Protein AF-A0A7C0YVA9-F1 (afdb_monomer)

Mean predicted aligned error: 12.24 Å

Radius of gyration: 20.13 Å; Cα contacts (8 Å, |Δi|>4): 98; chains: 1; bounding box: 46×31×61 Å

Solvent-accessible surface area (backbone atoms only — 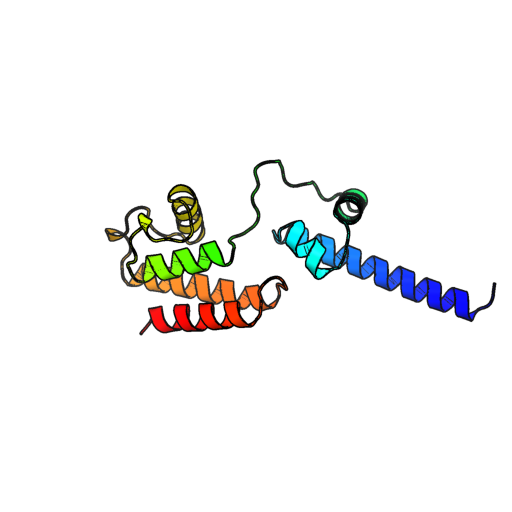not comparable to full-atom values): 9103 Å² total; per-residue (Å²): 133,64,72,66,60,55,51,53,50,51,53,50,52,52,53,55,50,53,54,50,52,52,52,45,52,43,49,73,72,34,53,44,70,72,52,54,25,65,72,70,74,45,54,72,68,56,50,52,50,48,33,52,78,67,72,51,80,77,78,56,95,84,67,73,51,62,88,47,70,59,54,51,51,34,49,52,42,47,76,73,64,52,59,70,86,77,37,87,50,55,69,72,54,49,52,54,54,29,58,73,60,71,46,57,94,50,72,89,71,55,46,78,65,58,50,49,55,41,49,50,50,48,50,54,49,59,58,67,42,74,84,50,89,80,62,62,66,69,64,54,52,51,49,49,55,54,54,65,56,71,78,111

Sequence (152 aa):
MPKEAKRCFAELTVRVRIVADCVVADYVRGMRIKDIQRKYGISEETMYKILSRRGVKLRGKGCRAYITTADLMALVDYLKGAKIEDLPVSKWRLIKIKQFFGIPRRRKDLDDKRRREVIETLENFLRSYNDMPHLPTETAEELRRKVKNLLK

Foldseek 3Di:
DDPVVVVVVVVVVVVVVVLLVVLVVCVVVFHDLVQNCVVSVDDSVVSVVSCVVVVHDDDDDPSHTDQDLLNLVQVLCVLVPDDQVPRPDHPVSVCVSCVVLVHDPDPVVCDPVSSVSSLVVVVVVLVVCVVPDRDPPVSSVVSVVSSVVSVD

Nearest PDB structures (foldseek):
  2m8g-assembly1_X  TM=5.480E-01  e=6.735E+00  Aquifex aeolicus VF5
  4ld5-assembly1_B  TM=2.939E-01  e=1.221E+00  Staphylococcus aureus
  3pdy-assembly2_B  TM=2.990E-01  e=3.291E+00  Homo sapiens
  4tql-assembly2_B  TM=2.614E-01  e=3.674E+00  synthetic construct

Secondary structure (DSSP, 8-state):
--HHHHHHHHHHHHHHHHHHHHHHHHHHTT--HHHHHHHHT--HHHHHHHHHHTTPPPPPTT---S--HHHHHHHHHHHHT--STTSSS-HHHHHHHHHHTT--SSGGG--HHHHHHHHHHHHHHHHHGGG-TTS-HHHHHHHHHHHHTT--

pLDDT: mean 76.22, std 11.69, range [45.81, 90.25]

Structure (mmCIF, N/CA/C/O backbone):
data_AF-A0A7C0YVA9-F1
#
_entry.id   AF-A0A7C0YVA9-F1
#
loop_
_atom_site.group_PDB
_atom_site.id
_atom_site.type_symbol
_atom_site.label_atom_id
_atom_site.label_alt_id
_atom_site.label_comp_id
_atom_site.label_asym_id
_atom_site.label_entity_id
_atom_site.label_seq_id
_atom_site.pdbx_PDB_ins_code
_atom_site.Cartn_x
_atom_site.Cartn_y
_atom_site.Cartn_z
_atom_site.occupancy
_atom_site.B_iso_or_equiv
_atom_site.auth_seq_id
_atom_site.auth_comp_id
_atom_site.auth_asym_id
_atom_site.auth_atom_id
_atom_site.pdbx_PDB_model_num
ATOM 1 N N . MET A 1 1 ? 27.385 -10.613 -41.187 1.00 55.19 1 MET A N 1
ATOM 2 C CA . MET A 1 1 ? 27.217 -10.585 -39.714 1.00 55.19 1 MET A CA 1
ATOM 3 C C . MET A 1 1 ? 27.300 -12.001 -39.155 1.00 55.19 1 MET A C 1
ATOM 5 O O . MET A 1 1 ? 26.561 -12.849 -39.656 1.00 55.19 1 MET A O 1
ATOM 9 N N . PRO A 1 2 ? 28.185 -12.271 -38.180 1.00 72.50 2 PRO A N 1
ATOM 10 C CA . PRO A 1 2 ? 28.398 -13.609 -37.621 1.00 72.50 2 PRO A CA 1
ATOM 11 C C . PRO A 1 2 ? 27.138 -14.150 -36.920 1.00 72.50 2 PRO A C 1
ATOM 13 O O . PRO A 1 2 ? 26.375 -13.393 -36.316 1.00 72.50 2 PRO A O 1
ATOM 16 N N . LYS A 1 3 ? 26.894 -15.466 -37.036 1.00 64.56 3 LYS A N 1
ATOM 17 C CA . LYS A 1 3 ? 25.673 -16.150 -36.552 1.00 64.56 3 LYS A CA 1
ATOM 18 C C . LYS A 1 3 ? 25.462 -15.995 -35.037 1.00 64.56 3 LYS A C 1
ATOM 20 O O . LYS A 1 3 ? 24.325 -15.898 -34.585 1.00 64.56 3 LYS A O 1
ATOM 25 N N . GLU A 1 4 ? 26.546 -15.885 -34.279 1.00 61.19 4 GLU A N 1
ATOM 26 C CA . GLU A 1 4 ? 26.546 -15.688 -32.823 1.00 61.19 4 GLU A CA 1
ATOM 27 C C . GLU A 1 4 ? 26.042 -14.297 -32.417 1.00 61.19 4 GLU A C 1
ATOM 29 O O . GLU A 1 4 ? 25.237 -14.174 -31.495 1.00 61.19 4 GLU A O 1
ATOM 34 N N . ALA A 1 5 ? 26.398 -13.253 -33.174 1.00 60.81 5 ALA A N 1
ATOM 35 C CA . ALA A 1 5 ? 25.905 -11.897 -32.933 1.00 60.81 5 ALA A CA 1
ATOM 36 C C . ALA A 1 5 ? 24.389 -11.783 -33.173 1.00 60.81 5 ALA A C 1
ATOM 38 O O . ALA A 1 5 ? 23.701 -11.077 -32.439 1.00 60.81 5 ALA A O 1
ATOM 39 N N . LYS A 1 6 ? 23.842 -12.524 -34.150 1.00 64.88 6 LYS A N 1
ATOM 40 C CA . LYS A 1 6 ? 22.387 -12.581 -34.390 1.00 64.88 6 LYS A CA 1
ATOM 41 C C . LYS A 1 6 ? 21.637 -13.247 -33.231 1.00 64.88 6 LYS A C 1
ATOM 43 O O . LYS A 1 6 ? 20.552 -12.795 -32.876 1.00 64.88 6 LYS A O 1
ATOM 48 N N . ARG A 1 7 ? 22.217 -14.294 -32.636 1.00 62.50 7 ARG A N 1
ATOM 49 C CA . ARG A 1 7 ? 21.633 -15.031 -31.505 1.00 62.50 7 ARG A CA 1
ATOM 50 C C . ARG A 1 7 ? 21.650 -14.201 -30.220 1.00 62.50 7 ARG A C 1
ATOM 52 O O . ARG A 1 7 ? 20.613 -14.056 -29.584 1.00 62.50 7 ARG A O 1
ATOM 59 N N . CYS A 1 8 ? 22.778 -13.557 -29.924 1.00 51.69 8 CYS A N 1
ATOM 60 C CA . CYS A 1 8 ? 22.903 -12.638 -28.793 1.00 51.69 8 CYS A CA 1
ATOM 61 C C . CYS A 1 8 ? 21.935 -11.446 -28.922 1.00 51.69 8 CYS A C 1
ATOM 63 O O . CYS A 1 8 ? 21.251 -11.089 -27.966 1.00 51.69 8 CYS A O 1
ATOM 65 N N . PHE A 1 9 ? 21.787 -10.882 -30.128 1.00 57.91 9 PHE A N 1
ATOM 66 C CA . PHE A 1 9 ? 20.835 -9.798 -30.388 1.00 57.91 9 PHE A CA 1
ATOM 67 C C . PHE A 1 9 ? 19.368 -10.234 -30.223 1.00 57.91 9 PHE A C 1
ATOM 69 O O . PHE A 1 9 ? 18.559 -9.481 -29.675 1.00 57.91 9 PHE A O 1
ATOM 76 N N . ALA A 1 10 ? 19.019 -11.452 -30.653 1.00 58.91 10 ALA A N 1
ATOM 77 C CA . ALA A 1 10 ? 17.688 -12.030 -30.456 1.00 58.91 10 ALA A CA 1
ATOM 78 C C . ALA A 1 10 ? 17.373 -12.260 -28.964 1.00 58.91 10 ALA A C 1
ATOM 80 O O . ALA A 1 10 ? 16.294 -11.910 -28.491 1.00 58.91 10 ALA A O 1
ATOM 81 N N . GLU A 1 11 ? 18.332 -12.771 -28.192 1.00 59.47 11 GLU A N 1
ATOM 82 C CA . GLU A 1 11 ? 18.180 -12.962 -26.743 1.00 59.47 11 GLU A CA 1
ATOM 83 C C . GLU A 1 11 ? 18.054 -11.622 -25.997 1.00 59.47 11 GLU A C 1
ATOM 85 O O . GLU A 1 11 ? 17.190 -11.466 -25.130 1.00 59.47 11 GLU A O 1
ATOM 90 N N . LEU A 1 12 ? 18.839 -10.611 -26.389 1.00 62.22 12 LEU A N 1
ATOM 91 C CA . LEU A 1 12 ? 18.742 -9.247 -25.858 1.00 62.22 12 LEU A CA 1
ATOM 92 C C . LEU A 1 12 ? 17.382 -8.604 -26.151 1.00 62.22 12 LEU A C 1
ATOM 94 O O . LEU A 1 12 ? 16.782 -8.002 -25.261 1.00 62.22 12 LEU A O 1
ATOM 98 N N . THR A 1 13 ? 16.863 -8.750 -27.371 1.00 65.12 13 THR A N 1
ATOM 99 C CA . THR A 1 13 ? 15.560 -8.176 -27.751 1.00 65.12 13 THR A CA 1
ATOM 100 C C . THR A 1 13 ? 14.392 -8.843 -27.026 1.00 65.12 13 THR A C 1
ATOM 102 O O . THR A 1 13 ? 13.479 -8.142 -26.580 1.00 65.12 13 THR A O 1
ATOM 105 N N . VAL A 1 14 ? 14.433 -10.163 -26.818 1.00 6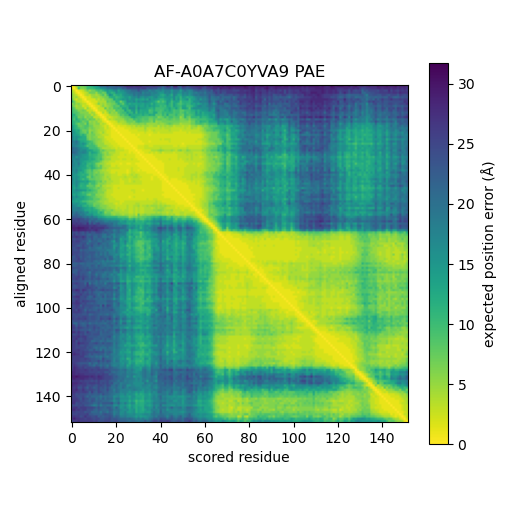8.31 14 VAL A N 1
ATOM 106 C CA . VAL A 1 14 ? 13.437 -10.879 -26.000 1.00 68.31 14 VAL A CA 1
ATOM 107 C C . VAL A 1 14 ? 13.480 -10.401 -24.546 1.00 68.31 14 VAL A C 1
ATOM 109 O O . VAL A 1 14 ? 12.439 -10.086 -23.966 1.00 68.31 14 VAL A O 1
ATOM 112 N N . ARG A 1 15 ? 14.678 -10.256 -23.968 1.00 62.59 15 ARG A N 1
ATOM 113 C CA . ARG A 1 15 ? 14.858 -9.815 -22.577 1.00 62.59 15 ARG A CA 1
ATOM 114 C C . ARG A 1 15 ? 14.368 -8.380 -22.350 1.00 62.59 15 ARG A C 1
ATOM 116 O O . ARG A 1 15 ? 13.673 -8.123 -21.370 1.00 62.59 15 ARG A O 1
ATOM 123 N N . VAL A 1 16 ? 14.648 -7.462 -23.279 1.00 69.50 16 VAL A N 1
ATOM 124 C CA . VAL A 1 16 ? 14.148 -6.0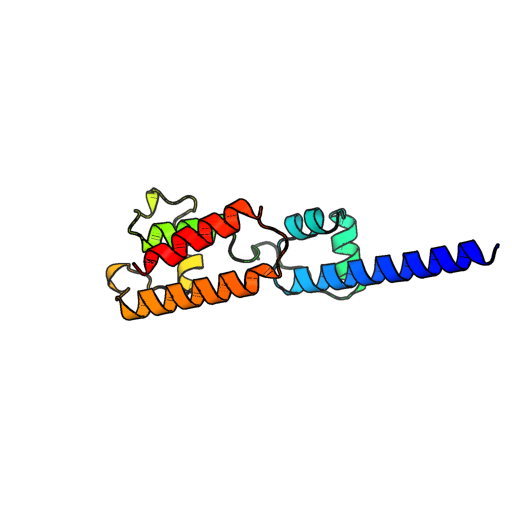72 -23.236 1.00 69.50 16 VAL A CA 1
ATOM 125 C C . VAL A 1 16 ? 12.621 -6.020 -23.345 1.00 69.50 16 VAL A C 1
ATOM 127 O O . VAL A 1 16 ? 11.976 -5.219 -22.662 1.00 69.50 16 VAL A O 1
ATOM 130 N N . ARG A 1 17 ? 12.018 -6.894 -24.161 1.00 72.62 17 ARG A N 1
ATOM 131 C CA . ARG A 1 17 ? 10.559 -6.975 -24.303 1.00 72.62 17 ARG A CA 1
ATOM 132 C C . ARG A 1 17 ? 9.887 -7.428 -23.005 1.00 72.62 17 ARG A C 1
ATOM 134 O O . ARG A 1 17 ? 8.972 -6.742 -22.558 1.00 72.62 17 ARG A O 1
ATOM 141 N N . ILE A 1 18 ? 10.400 -8.485 -22.367 1.00 73.38 18 ILE A N 1
ATOM 142 C CA . ILE A 1 18 ? 9.892 -8.998 -21.080 1.00 73.38 18 ILE A CA 1
ATOM 143 C C . ILE A 1 18 ? 9.947 -7.915 -19.997 1.00 73.38 18 ILE A C 1
ATOM 145 O O . ILE A 1 18 ? 8.968 -7.705 -19.285 1.00 73.38 18 ILE A O 1
ATOM 149 N N . VAL A 1 19 ? 11.054 -7.169 -19.904 1.00 77.94 19 VAL A N 1
ATOM 150 C CA . VAL A 1 19 ? 11.177 -6.066 -18.934 1.00 77.94 19 VAL A CA 1
ATOM 151 C C . VAL A 1 19 ? 10.092 -5.011 -19.162 1.00 77.94 19 VAL A C 1
ATOM 153 O O . VAL A 1 19 ? 9.449 -4.577 -18.208 1.00 77.94 19 VAL A O 1
ATOM 156 N N . ALA A 1 20 ? 9.829 -4.640 -20.416 1.00 82.19 20 ALA A N 1
ATOM 157 C CA . ALA A 1 20 ? 8.766 -3.696 -20.743 1.00 82.19 20 ALA A CA 1
ATOM 158 C C . ALA A 1 20 ? 7.360 -4.224 -20.377 1.00 82.19 20 ALA A C 1
ATOM 160 O O . ALA A 1 20 ? 6.512 -3.435 -19.962 1.00 82.19 20 ALA A O 1
ATOM 161 N N . ASP A 1 21 ? 7.107 -5.535 -20.491 1.00 81.56 21 ASP A N 1
ATOM 162 C CA . ASP A 1 21 ? 5.851 -6.174 -20.060 1.00 81.56 21 ASP A CA 1
ATOM 163 C C . ASP A 1 21 ? 5.670 -6.098 -18.548 1.00 81.56 21 ASP A C 1
ATOM 165 O O . ASP A 1 21 ? 4.620 -5.662 -18.067 1.00 81.56 21 ASP A O 1
ATOM 169 N N . CYS A 1 22 ? 6.712 -6.430 -17.789 1.00 79.62 22 CYS A N 1
ATOM 170 C CA . CYS A 1 22 ? 6.655 -6.362 -16.336 1.00 79.62 22 CYS A CA 1
ATOM 171 C C . CYS A 1 22 ? 6.490 -4.919 -15.828 1.00 79.62 22 CYS A C 1
ATOM 173 O O . CYS A 1 22 ? 5.734 -4.675 -14.889 1.00 79.62 22 CYS A O 1
ATOM 175 N N . VAL A 1 23 ? 7.130 -3.953 -16.494 1.00 84.62 23 VAL A N 1
ATOM 176 C CA . VAL A 1 23 ? 6.979 -2.518 -16.219 1.00 84.62 23 VAL A CA 1
ATOM 177 C C . VAL A 1 23 ? 5.522 -2.063 -16.357 1.00 84.62 23 VAL A C 1
ATOM 179 O O . VAL A 1 23 ? 5.008 -1.355 -15.487 1.00 84.62 23 VAL A O 1
ATOM 182 N N . VAL A 1 24 ? 4.836 -2.478 -17.428 1.00 84.00 24 VAL A N 1
ATOM 183 C CA . VAL A 1 24 ? 3.414 -2.159 -17.614 1.00 84.00 24 VAL A CA 1
ATOM 184 C C . VAL A 1 24 ? 2.553 -2.840 -16.565 1.00 84.00 24 VAL A C 1
ATOM 186 O O . VAL A 1 24 ? 1.686 -2.182 -15.996 1.00 84.00 24 VAL A O 1
ATOM 189 N N . ALA A 1 25 ? 2.798 -4.117 -16.271 1.00 76.12 25 ALA A N 1
ATOM 190 C CA . ALA A 1 25 ? 2.037 -4.843 -15.261 1.00 76.12 25 ALA A CA 1
ATOM 191 C C . ALA A 1 25 ? 2.111 -4.142 -13.894 1.00 76.12 25 ALA A C 1
ATOM 193 O O . ALA A 1 25 ? 1.082 -3.888 -13.269 1.00 76.12 25 ALA A O 1
ATOM 194 N N . ASP A 1 26 ? 3.306 -3.738 -13.466 1.00 76.62 26 ASP A N 1
ATOM 195 C CA . ASP A 1 26 ? 3.501 -3.028 -12.200 1.00 76.62 26 ASP A CA 1
ATOM 196 C C . ASP A 1 26 ? 2.877 -1.624 -12.207 1.00 76.62 26 ASP A C 1
ATOM 198 O O . ASP A 1 26 ? 2.317 -1.176 -11.200 1.00 76.62 26 ASP A O 1
ATOM 202 N N . TYR A 1 27 ? 2.892 -0.940 -13.355 1.00 79.81 27 TYR A N 1
ATOM 203 C CA . TYR A 1 27 ? 2.190 0.330 -13.520 1.00 79.81 27 TYR A CA 1
ATOM 204 C C . TYR A 1 27 ? 0.666 0.172 -13.479 1.00 79.81 27 TYR A C 1
ATOM 206 O O . TYR A 1 27 ? -0.014 0.977 -12.848 1.00 79.81 27 TYR A O 1
ATOM 214 N N . VAL A 1 28 ? 0.095 -0.848 -14.111 1.00 74.94 28 VAL A N 1
ATOM 215 C CA . VAL A 1 28 ? -1.354 -1.099 -14.070 1.00 74.94 28 VAL A CA 1
ATOM 216 C C . VAL A 1 28 ? -1.791 -1.493 -12.657 1.00 74.94 28 VAL A C 1
ATOM 218 O O . VAL A 1 28 ? -2.819 -1.021 -12.181 1.00 74.94 28 VAL A O 1
ATOM 221 N N . ARG A 1 29 ? -0.952 -2.238 -11.927 1.00 64.94 29 ARG A N 1
ATOM 222 C CA . ARG A 1 29 ? -1.155 -2.605 -10.513 1.00 64.94 29 ARG A CA 1
ATOM 223 C C . ARG A 1 29 ? -1.082 -1.439 -9.523 1.00 64.94 29 ARG A C 1
ATOM 225 O O . ARG A 1 29 ? -1.231 -1.647 -8.324 1.00 64.94 29 ARG A O 1
ATOM 232 N N . GLY A 1 30 ? -0.836 -0.211 -9.976 1.00 66.38 30 GLY A N 1
ATOM 233 C CA . GLY A 1 30 ? -0.884 0.953 -9.093 1.00 66.38 30 GLY A CA 1
ATOM 234 C C . GLY A 1 30 ? 0.462 1.388 -8.502 1.00 66.38 30 GLY A C 1
ATOM 235 O O . GLY A 1 30 ? 0.487 2.409 -7.805 1.00 66.38 30 GLY A O 1
ATOM 236 N N . MET A 1 31 ? 1.583 0.732 -8.835 1.00 70.38 31 MET A N 1
ATOM 237 C CA . MET A 1 31 ? 2.921 1.085 -8.325 1.00 70.38 31 MET A CA 1
ATOM 238 C C . MET A 1 31 ? 3.344 2.503 -8.754 1.00 70.38 31 MET A C 1
ATOM 240 O O . MET A 1 31 ? 2.909 3.003 -9.799 1.00 70.38 31 MET A O 1
ATOM 244 N N . ARG A 1 32 ? 4.142 3.203 -7.932 1.00 73.62 32 ARG A N 1
ATOM 245 C CA . ARG A 1 32 ? 4.653 4.542 -8.280 1.00 73.62 32 ARG A CA 1
ATOM 246 C C . ARG A 1 32 ? 5.677 4.438 -9.396 1.00 73.62 32 ARG A C 1
ATOM 248 O O . ARG A 1 32 ? 6.523 3.554 -9.379 1.00 73.62 32 ARG A O 1
ATOM 255 N N . ILE A 1 33 ? 5.678 5.436 -10.275 1.00 79.50 33 ILE A N 1
ATOM 256 C CA . ILE A 1 33 ? 6.678 5.581 -11.341 1.00 79.50 33 ILE A CA 1
ATOM 257 C C . ILE A 1 33 ? 8.098 5.510 -10.761 1.00 79.50 33 ILE A C 1
ATOM 259 O O . ILE A 1 33 ? 8.880 4.678 -11.203 1.00 79.50 33 ILE A O 1
ATOM 263 N N . LYS A 1 34 ? 8.386 6.265 -9.689 1.00 76.44 34 LYS A N 1
ATOM 264 C CA . LYS A 1 34 ? 9.696 6.249 -9.009 1.00 76.44 34 LYS A CA 1
ATOM 265 C C . LYS A 1 34 ? 10.127 4.873 -8.503 1.00 76.44 34 LYS A C 1
ATOM 267 O O . LYS A 1 34 ? 11.319 4.588 -8.475 1.00 76.44 34 LYS A O 1
ATOM 272 N N . ASP A 1 35 ? 9.182 4.041 -8.087 1.00 72.06 35 ASP A N 1
ATOM 273 C CA . ASP A 1 35 ? 9.486 2.719 -7.537 1.00 72.06 35 ASP A CA 1
ATOM 274 C C . ASP A 1 35 ? 9.747 1.724 -8.676 1.00 72.06 35 ASP A C 1
ATOM 276 O O . ASP A 1 35 ? 10.709 0.964 -8.616 1.00 72.06 35 ASP A O 1
ATOM 280 N N . ILE A 1 36 ? 8.975 1.814 -9.765 1.00 80.25 36 ILE A N 1
ATOM 281 C CA . ILE A 1 36 ? 9.198 1.040 -10.997 1.00 80.25 36 ILE A CA 1
ATOM 282 C C . ILE A 1 36 ? 10.563 1.387 -11.614 1.00 80.25 36 ILE A C 1
ATOM 284 O O . ILE A 1 36 ? 11.307 0.491 -12.006 1.00 80.25 36 ILE A O 1
ATOM 288 N N . GLN A 1 37 ? 10.930 2.673 -11.643 1.00 82.62 37 GLN A N 1
ATOM 289 C CA . GLN A 1 37 ? 12.245 3.128 -12.108 1.00 82.62 37 GLN A CA 1
ATOM 290 C C . GLN A 1 37 ? 13.384 2.488 -11.313 1.00 82.62 37 GLN A C 1
ATOM 292 O O . GLN A 1 37 ? 14.321 1.969 -11.912 1.00 82.62 37 GLN A O 1
ATOM 297 N N . ARG A 1 38 ? 13.286 2.478 -9.975 1.00 77.69 38 ARG A N 1
ATOM 298 C CA . ARG A 1 38 ? 14.293 1.833 -9.118 1.00 77.69 38 ARG A CA 1
ATOM 299 C C . ARG A 1 38 ? 14.328 0.319 -9.312 1.00 77.69 38 ARG A C 1
ATOM 301 O O . ARG A 1 38 ? 15.414 -0.239 -9.378 1.00 77.69 38 ARG A O 1
ATOM 308 N N . LYS A 1 39 ? 13.168 -0.333 -9.446 1.00 74.94 39 LYS A N 1
ATOM 309 C CA . LYS A 1 39 ? 13.080 -1.792 -9.615 1.00 74.94 39 LYS A CA 1
ATOM 310 C C . LYS A 1 39 ? 13.744 -2.278 -10.904 1.00 74.94 39 LYS A C 1
ATOM 312 O O . LYS A 1 39 ? 14.434 -3.289 -10.894 1.00 74.94 39 LYS A O 1
ATOM 317 N N . TYR A 1 40 ? 13.503 -1.582 -12.013 1.00 81.44 40 TYR A N 1
ATOM 318 C CA . TYR A 1 40 ? 13.973 -2.002 -13.336 1.00 81.44 40 TYR A CA 1
ATOM 319 C C . TYR A 1 40 ? 15.219 -1.244 -13.816 1.00 81.44 40 TYR A C 1
ATOM 321 O O . TYR A 1 40 ? 15.712 -1.533 -14.902 1.00 81.44 40 TYR A O 1
ATOM 329 N N . GLY A 1 41 ? 15.724 -0.277 -13.042 1.00 81.19 41 GLY A N 1
ATOM 330 C CA . GLY A 1 41 ? 16.882 0.542 -13.415 1.00 81.19 41 GLY A CA 1
ATOM 331 C C . GLY A 1 41 ? 16.646 1.417 -14.651 1.00 81.19 41 GLY A C 1
ATOM 332 O O . GLY A 1 41 ? 17.579 1.685 -15.402 1.00 81.19 41 GLY A O 1
ATOM 333 N N . ILE A 1 42 ? 15.400 1.834 -14.901 1.00 85.81 42 ILE A N 1
ATOM 334 C CA . ILE A 1 42 ? 15.016 2.579 -16.111 1.00 85.81 42 ILE A CA 1
ATOM 335 C C . ILE A 1 42 ? 14.820 4.071 -15.834 1.00 85.81 42 ILE A C 1
ATOM 337 O O . ILE A 1 42 ? 14.319 4.472 -14.780 1.00 85.81 42 ILE A O 1
ATOM 341 N N . SER A 1 43 ? 15.163 4.908 -16.817 1.00 87.31 43 SER A N 1
ATOM 342 C CA . SER A 1 43 ? 14.893 6.347 -16.752 1.00 87.31 43 SER A CA 1
ATOM 343 C C . SER A 1 43 ? 13.392 6.649 -16.831 1.00 87.31 43 SER A C 1
ATOM 345 O O . SER A 1 43 ? 12.599 5.847 -17.330 1.00 87.31 43 SER A O 1
ATOM 347 N N . GLU A 1 44 ? 12.989 7.830 -16.353 1.00 85.81 44 GLU A N 1
ATOM 348 C CA . GLU A 1 44 ? 11.581 8.264 -16.402 1.00 85.81 44 GLU A CA 1
ATOM 349 C C . GLU A 1 44 ? 11.085 8.362 -17.847 1.00 85.81 44 GLU A C 1
ATOM 351 O O . GLU A 1 44 ? 9.988 7.927 -18.185 1.00 85.81 44 GLU A O 1
ATOM 356 N N . GLU A 1 45 ? 11.948 8.861 -18.728 1.00 88.50 45 GLU A N 1
ATOM 357 C CA . GLU A 1 45 ? 11.673 8.957 -20.153 1.00 88.50 45 GLU A CA 1
ATOM 358 C C . GLU A 1 45 ? 11.456 7.573 -20.785 1.00 88.50 45 GLU A C 1
ATOM 360 O O . GLU A 1 45 ? 10.502 7.369 -21.536 1.00 88.50 45 GLU A O 1
ATOM 365 N N . THR A 1 46 ? 12.299 6.593 -20.441 1.00 88.06 46 THR A N 1
ATOM 366 C CA . THR A 1 46 ? 12.162 5.209 -20.923 1.00 88.06 46 THR A CA 1
ATOM 367 C C . THR A 1 46 ? 10.859 4.586 -20.434 1.00 88.06 46 THR A C 1
ATOM 369 O O . THR A 1 46 ? 10.154 3.941 -21.207 1.00 88.06 46 THR A O 1
ATOM 372 N N . MET A 1 47 ? 10.496 4.838 -19.176 1.00 87.62 47 MET A N 1
ATOM 373 C CA . MET A 1 47 ? 9.233 4.404 -18.587 1.00 87.62 47 MET A CA 1
ATOM 374 C C . MET A 1 47 ? 8.025 4.950 -19.363 1.00 87.62 47 MET A C 1
ATOM 376 O O . MET A 1 47 ? 7.172 4.177 -19.802 1.00 87.62 47 MET A O 1
ATOM 380 N N . TYR A 1 48 ? 7.964 6.265 -19.602 1.00 88.69 48 TYR A N 1
ATOM 381 C CA . TYR A 1 48 ? 6.869 6.863 -20.372 1.00 88.69 48 TYR A CA 1
ATOM 382 C C . TYR A 1 48 ? 6.827 6.360 -21.817 1.00 88.69 48 TYR A C 1
ATOM 384 O O . TYR A 1 48 ? 5.740 6.103 -22.336 1.00 88.69 48 TYR A O 1
ATOM 392 N N . LYS A 1 49 ? 7.987 6.149 -22.456 1.00 89.31 49 LYS A N 1
ATOM 393 C CA . LYS A 1 49 ? 8.066 5.540 -23.793 1.00 89.31 49 LYS A CA 1
ATOM 394 C C . LYS A 1 49 ? 7.500 4.120 -23.801 1.00 89.31 49 LYS A C 1
ATOM 396 O O . LYS A 1 49 ? 6.755 3.787 -24.718 1.00 89.31 49 LYS A O 1
ATOM 401 N N . ILE A 1 50 ? 7.810 3.299 -22.794 1.00 89.50 50 ILE A N 1
ATOM 402 C CA . ILE A 1 50 ? 7.270 1.936 -22.660 1.00 89.50 50 ILE A CA 1
ATOM 403 C C . ILE A 1 50 ? 5.746 1.971 -22.506 1.00 89.50 50 ILE A C 1
ATOM 405 O O . ILE A 1 50 ? 5.052 1.270 -23.241 1.00 89.50 50 ILE A O 1
ATOM 409 N N . LEU A 1 51 ? 5.226 2.803 -21.596 1.00 87.31 51 LEU A N 1
ATOM 410 C CA . LEU A 1 51 ? 3.784 2.934 -21.363 1.00 87.31 51 LEU A CA 1
ATOM 411 C C . LEU A 1 51 ? 3.044 3.417 -22.617 1.00 87.31 51 LEU A C 1
ATOM 413 O O . LEU A 1 51 ? 2.045 2.819 -23.012 1.00 87.31 51 LEU A O 1
ATOM 417 N N . SER A 1 52 ? 3.572 4.455 -23.269 1.00 88.06 52 SER A N 1
ATOM 418 C CA . SER A 1 52 ? 2.995 5.046 -24.479 1.00 88.06 52 SER A CA 1
ATOM 419 C C . SER A 1 52 ? 2.980 4.062 -25.651 1.00 88.06 52 SER A C 1
ATOM 421 O O . SER A 1 52 ? 1.931 3.831 -26.248 1.00 88.06 52 SER A O 1
ATOM 423 N N . ARG A 1 53 ? 4.105 3.377 -25.918 1.00 87.56 53 ARG A N 1
ATOM 424 C CA . ARG A 1 53 ? 4.207 2.350 -26.978 1.00 87.56 53 ARG A CA 1
ATOM 425 C C . ARG A 1 53 ? 3.240 1.183 -26.792 1.00 87.56 53 ARG A C 1
ATOM 427 O O . ARG A 1 53 ? 2.976 0.459 -27.743 1.00 87.56 53 ARG A O 1
ATOM 434 N N . ARG A 1 54 ? 2.745 0.982 -25.573 1.00 85.94 54 ARG A N 1
ATOM 435 C CA . ARG A 1 54 ? 1.816 -0.092 -25.211 1.00 85.94 54 ARG A CA 1
ATOM 436 C C . ARG A 1 54 ? 0.391 0.409 -24.976 1.00 85.94 54 ARG A C 1
ATOM 438 O O . ARG A 1 54 ? -0.436 -0.346 -24.483 1.00 85.94 54 ARG A O 1
ATOM 445 N N . GLY A 1 55 ? 0.105 1.669 -25.312 1.00 83.56 55 GLY A N 1
ATOM 446 C CA . GLY A 1 55 ? -1.235 2.253 -25.227 1.00 83.56 55 GLY A CA 1
ATOM 447 C C . GLY A 1 55 ? -1.750 2.454 -23.799 1.00 83.56 55 GLY A C 1
ATOM 448 O O . GLY A 1 55 ? -2.951 2.610 -23.592 1.00 83.56 55 GLY A O 1
ATOM 449 N N . VAL A 1 56 ? -0.870 2.449 -22.795 1.00 82.75 56 VAL A N 1
ATOM 450 C CA . VAL A 1 56 ? -1.269 2.592 -21.393 1.00 82.75 56 VAL A CA 1
ATOM 451 C C . VAL A 1 56 ? -1.457 4.069 -21.069 1.00 82.75 56 VAL A C 1
ATOM 453 O O . VAL A 1 56 ? -0.510 4.858 -21.111 1.00 82.75 56 VAL A O 1
ATOM 456 N N . LYS A 1 57 ? -2.686 4.452 -20.707 1.00 79.19 57 LYS A N 1
ATOM 457 C CA . LYS A 1 57 ? -3.005 5.833 -20.332 1.00 79.19 57 LYS A CA 1
ATOM 458 C C . LYS A 1 57 ? -2.241 6.236 -19.071 1.00 79.19 57 LYS A C 1
ATOM 460 O O . LYS A 1 57 ? -2.300 5.557 -18.044 1.00 79.19 57 LYS A O 1
ATOM 465 N N . LEU A 1 58 ? -1.560 7.380 -19.138 1.00 79.50 58 LEU A N 1
ATOM 466 C CA . LEU A 1 58 ? -0.876 7.941 -17.980 1.00 79.50 58 LEU A CA 1
ATOM 467 C C . LEU A 1 58 ? -1.890 8.366 -16.916 1.00 79.50 58 LEU A C 1
ATOM 469 O O . LEU A 1 58 ? -2.922 8.974 -17.213 1.00 79.50 58 LEU A O 1
ATOM 473 N N . ARG A 1 59 ? -1.579 8.066 -15.656 1.00 75.50 59 ARG A N 1
ATOM 474 C CA . ARG A 1 59 ? -2.354 8.537 -14.509 1.00 75.50 59 ARG A CA 1
ATOM 475 C C . ARG A 1 59 ? -2.346 10.065 -14.488 1.00 75.50 59 ARG A C 1
ATOM 477 O O . ARG A 1 59 ? -1.293 10.687 -14.616 1.00 75.50 59 ARG A O 1
ATOM 484 N N . GLY A 1 60 ? -3.524 10.660 -14.309 1.00 62.09 60 GLY A N 1
ATOM 485 C CA . GLY A 1 60 ? -3.678 12.111 -14.245 1.00 62.09 60 GLY A CA 1
ATOM 486 C C . GLY A 1 60 ? -2.865 12.728 -13.104 1.00 62.09 60 GLY A C 1
ATOM 487 O O . GLY A 1 60 ? -2.645 12.101 -12.061 1.00 62.09 60 GLY A O 1
ATOM 488 N N . LYS A 1 61 ? -2.433 13.982 -13.288 1.00 50.94 61 LYS A N 1
ATOM 489 C CA . LYS A 1 61 ? -1.806 14.774 -12.221 1.00 50.94 61 LYS A CA 1
ATOM 490 C C . LYS A 1 61 ? -2.762 14.799 -11.016 1.00 50.94 61 LYS A C 1
ATOM 492 O O . LYS A 1 61 ? -3.889 15.259 -11.133 1.00 50.94 61 LYS A O 1
ATOM 497 N N . GLY A 1 62 ? -2.330 14.246 -9.879 1.00 48.97 62 GLY A N 1
ATOM 498 C CA . GLY A 1 62 ? -3.145 14.130 -8.657 1.00 48.97 62 GLY A CA 1
ATOM 499 C C . GLY A 1 62 ? -3.565 12.704 -8.275 1.00 48.97 62 GLY A C 1
ATOM 500 O O . GLY A 1 62 ? -3.871 12.462 -7.104 1.00 48.97 62 GLY A O 1
ATOM 501 N N . CYS A 1 63 ? -3.480 11.731 -9.190 1.00 45.81 63 CYS A N 1
ATOM 502 C CA . CYS A 1 63 ? -3.636 10.307 -8.875 1.00 45.81 63 CYS A CA 1
ATOM 503 C C . CYS A 1 63 ? -2.375 9.784 -8.169 1.00 45.81 63 CYS A C 1
ATOM 505 O O . CYS A 1 63 ? -1.501 9.164 -8.778 1.00 45.81 63 CYS A O 1
ATOM 507 N N . ARG A 1 64 ? -2.244 10.065 -6.865 1.00 51.03 64 ARG A N 1
ATOM 508 C CA . ARG A 1 64 ? -1.194 9.452 -6.039 1.00 51.03 64 ARG A CA 1
ATOM 509 C C . ARG A 1 64 ? -1.379 7.934 -6.069 1.00 51.03 64 ARG A C 1
ATOM 511 O O . ARG A 1 64 ? -2.488 7.446 -5.885 1.00 51.03 64 ARG A O 1
ATOM 518 N N . ALA A 1 65 ? -0.283 7.221 -6.308 1.00 52.94 65 ALA A N 1
ATOM 519 C CA . ALA A 1 65 ? -0.216 5.768 -6.234 1.00 52.94 65 ALA A CA 1
ATOM 520 C C . ALA A 1 65 ? -0.728 5.204 -4.900 1.00 52.94 65 ALA A C 1
ATOM 522 O O . ALA A 1 65 ? -0.903 5.952 -3.929 1.00 52.94 65 ALA A O 1
ATOM 523 N N . TYR A 1 66 ? -0.896 3.878 -4.911 1.00 63.91 66 TYR A N 1
ATOM 524 C CA . TYR A 1 66 ? -1.307 3.013 -3.808 1.00 63.91 66 TYR A CA 1
ATOM 525 C C . TYR A 1 66 ? -0.698 3.384 -2.445 1.00 63.91 66 TYR A C 1
ATOM 527 O O . TYR A 1 66 ? 0.312 4.088 -2.336 1.00 63.91 66 TYR A O 1
ATOM 535 N N . ILE A 1 67 ? -1.373 2.901 -1.406 1.00 70.19 67 ILE A N 1
ATOM 536 C CA . ILE A 1 67 ? -0.992 3.000 0.004 1.00 70.19 67 ILE A CA 1
ATOM 537 C C . ILE A 1 67 ? 0.492 2.653 0.177 1.00 70.19 67 ILE A C 1
ATOM 539 O O . ILE A 1 67 ? 0.945 1.596 -0.262 1.00 70.19 67 ILE A O 1
ATOM 543 N N . THR A 1 68 ? 1.253 3.576 0.765 1.00 73.88 68 THR A N 1
ATOM 544 C CA . THR A 1 68 ? 2.684 3.417 1.043 1.00 73.88 68 THR A CA 1
ATOM 545 C C . THR A 1 68 ? 2.917 2.656 2.346 1.00 73.88 68 THR A C 1
ATOM 547 O O . THR A 1 68 ? 2.013 2.485 3.158 1.00 73.88 68 THR A O 1
ATOM 550 N N . THR A 1 69 ? 4.164 2.273 2.610 1.00 72.62 69 THR A N 1
ATOM 551 C CA . THR A 1 69 ? 4.586 1.791 3.934 1.00 72.62 69 THR A CA 1
ATOM 552 C C . THR A 1 69 ? 4.247 2.758 5.052 1.00 72.62 69 THR A C 1
ATOM 554 O O . THR A 1 69 ? 3.676 2.339 6.048 1.00 72.62 69 THR A O 1
ATOM 557 N N . ALA A 1 70 ? 4.537 4.048 4.880 1.00 75.62 70 ALA A N 1
ATOM 558 C CA . ALA A 1 70 ? 4.196 5.065 5.872 1.00 75.62 70 ALA A CA 1
ATOM 559 C C . ALA A 1 70 ? 2.681 5.138 6.125 1.00 75.62 70 ALA A C 1
ATOM 561 O O . ALA A 1 70 ? 2.256 5.313 7.263 1.00 75.62 70 ALA A O 1
ATOM 562 N N . ASP A 1 71 ? 1.866 4.949 5.082 1.00 82.75 71 ASP A N 1
ATOM 563 C CA . ASP A 1 71 ? 0.413 4.885 5.221 1.00 82.75 71 ASP A CA 1
ATOM 564 C C . ASP A 1 71 ? -0.018 3.647 6.037 1.00 82.75 71 ASP A C 1
ATOM 566 O O . ASP A 1 71 ? -0.896 3.754 6.893 1.00 82.75 71 ASP A O 1
ATOM 570 N N . LEU A 1 72 ? 0.614 2.486 5.814 1.00 83.12 72 LEU A N 1
ATOM 571 C CA . LEU A 1 72 ? 0.351 1.260 6.579 1.00 83.12 72 LEU A CA 1
ATOM 572 C C . LEU A 1 72 ? 0.837 1.363 8.030 1.00 83.12 72 LEU A C 1
ATOM 574 O O . LEU A 1 72 ? 0.114 0.962 8.936 1.00 83.12 72 LEU A O 1
ATOM 578 N N . MET A 1 73 ? 2.025 1.924 8.266 1.00 84.00 73 MET A N 1
ATOM 579 C CA . MET A 1 73 ? 2.560 2.164 9.611 1.00 84.00 73 MET A CA 1
ATOM 580 C C . MET A 1 73 ? 1.643 3.107 10.388 1.00 84.00 73 MET A C 1
ATOM 582 O O . MET A 1 73 ? 1.214 2.772 11.488 1.00 84.00 73 MET A O 1
ATOM 586 N N . ALA A 1 74 ? 1.236 4.219 9.768 1.00 87.88 74 ALA A N 1
ATOM 587 C CA . ALA A 1 74 ? 0.280 5.142 10.365 1.00 87.88 74 ALA A CA 1
ATOM 588 C C . ALA A 1 74 ? -1.060 4.469 10.689 1.00 87.88 74 ALA A C 1
ATOM 590 O O . ALA A 1 74 ? -1.675 4.774 11.709 1.00 87.88 74 ALA A O 1
ATOM 591 N N . LEU A 1 75 ? -1.526 3.550 9.839 1.00 87.81 75 LEU A N 1
ATOM 592 C CA . LEU A 1 75 ? -2.748 2.800 10.098 1.00 87.81 75 LEU A CA 1
ATOM 593 C C . LEU A 1 75 ? -2.598 1.837 11.276 1.00 87.81 75 LEU A C 1
ATOM 595 O O . LEU A 1 75 ? -3.486 1.766 12.119 1.00 87.81 75 LEU A O 1
ATOM 599 N N . VAL A 1 76 ? -1.478 1.122 11.354 1.00 88.94 76 VAL A N 1
ATOM 600 C CA . VAL A 1 76 ? -1.165 0.225 12.471 1.00 88.94 76 VAL A CA 1
ATOM 601 C C . VAL A 1 76 ? -1.091 1.003 13.782 1.00 88.94 76 VAL A C 1
ATOM 603 O O . VAL A 1 76 ? -1.738 0.615 14.753 1.00 88.94 76 VAL A O 1
ATOM 606 N N . ASP A 1 77 ? -0.378 2.128 13.808 1.00 90.25 77 ASP A N 1
ATOM 607 C CA . ASP A 1 77 ? -0.268 2.979 14.997 1.00 90.25 77 ASP A CA 1
ATOM 608 C C . ASP A 1 77 ? -1.632 3.574 15.378 1.00 90.25 77 ASP A C 1
ATOM 610 O O . ASP A 1 77 ? -2.018 3.588 16.552 1.00 90.25 77 ASP A O 1
ATOM 614 N N . TYR A 1 78 ? -2.445 3.947 14.386 1.00 89.81 78 TYR A N 1
ATOM 615 C CA . TYR A 1 78 ? -3.834 4.337 14.607 1.00 89.81 78 TYR A CA 1
ATOM 616 C C . TYR A 1 78 ? -4.678 3.203 15.217 1.00 89.81 78 TYR A C 1
ATOM 618 O O . TYR A 1 78 ? -5.482 3.461 16.113 1.00 89.81 78 TYR A O 1
ATOM 626 N N . LEU A 1 79 ? -4.515 1.951 14.786 1.00 87.50 79 LEU A N 1
ATOM 627 C CA . LEU A 1 79 ? -5.237 0.802 15.353 1.00 87.50 79 LEU A CA 1
ATOM 628 C C . LEU A 1 79 ? -4.745 0.409 16.758 1.00 87.50 79 LEU A C 1
ATOM 630 O O . LEU A 1 79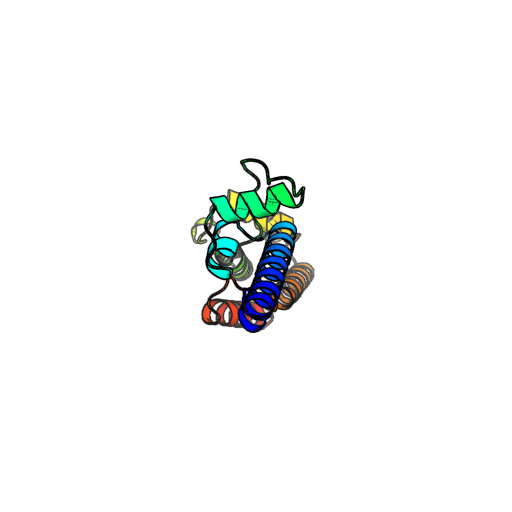 ? -5.484 -0.252 17.493 1.00 87.50 79 LEU A O 1
ATOM 634 N N . LYS A 1 80 ? -3.535 0.832 17.151 1.00 87.00 80 LYS A N 1
ATOM 635 C CA . LYS A 1 80 ? -3.007 0.719 18.525 1.00 87.00 80 LYS A CA 1
ATOM 636 C C . LYS A 1 80 ? -3.513 1.799 19.474 1.00 87.00 80 LYS A C 1
ATOM 638 O O . LYS A 1 80 ? -3.316 1.685 20.676 1.00 87.00 80 LYS A O 1
ATOM 643 N N . GLY A 1 81 ? -4.147 2.844 18.950 1.00 87.00 81 GLY A N 1
ATOM 644 C CA . GLY A 1 81 ? -4.667 3.935 19.767 1.00 87.00 81 GLY A CA 1
ATOM 645 C C . GLY A 1 81 ? -3.859 5.231 19.703 1.00 87.00 81 GLY A C 1
ATOM 646 O O . GLY A 1 81 ? -4.278 6.193 20.345 1.00 87.00 81 GLY A O 1
ATOM 647 N N . ALA A 1 82 ? -2.799 5.322 18.889 1.00 88.19 82 ALA A N 1
ATOM 648 C CA . ALA A 1 82 ? -2.023 6.558 18.734 1.00 88.19 82 ALA A CA 1
ATOM 649 C C . ALA A 1 82 ? -2.923 7.748 18.364 1.00 88.19 82 ALA A C 1
ATOM 651 O O . ALA A 1 82 ? -3.936 7.581 17.666 1.00 88.19 82 ALA A O 1
ATOM 652 N N . LYS A 1 83 ? -2.594 8.947 18.849 1.00 89.12 83 LYS A N 1
ATOM 653 C CA . LYS A 1 83 ? -3.334 10.157 18.475 1.00 89.12 83 LYS A CA 1
ATOM 654 C C . LYS A 1 83 ? -3.050 10.492 17.011 1.00 89.12 83 LYS A C 1
ATOM 656 O O . LYS A 1 83 ? -2.056 10.048 16.448 1.00 89.12 83 LYS A O 1
ATOM 661 N N . ILE A 1 84 ? -3.958 11.222 16.365 1.00 86.56 84 ILE A N 1
ATOM 662 C CA . ILE A 1 84 ? -3.857 11.495 14.920 1.00 86.56 84 ILE A CA 1
ATOM 663 C C . ILE A 1 84 ? -2.672 12.425 14.631 1.00 86.56 84 ILE A C 1
ATOM 665 O O . ILE A 1 84 ? -2.065 12.333 13.569 1.00 86.56 84 ILE A O 1
ATOM 669 N N . GLU A 1 85 ? -2.370 13.306 15.577 1.00 86.75 85 GLU A N 1
ATOM 670 C CA . GLU A 1 85 ? -1.316 14.314 15.527 1.00 86.75 85 GLU A CA 1
ATOM 671 C C . GLU A 1 85 ? 0.086 13.690 15.541 1.00 86.75 85 GLU A C 1
ATOM 673 O O . GLU A 1 85 ? 0.999 14.246 14.940 1.00 86.75 85 GLU A O 1
ATOM 678 N N . ASP A 1 86 ? 0.228 12.510 16.152 1.00 88.69 86 ASP A N 1
ATOM 679 C CA . ASP A 1 86 ? 1.506 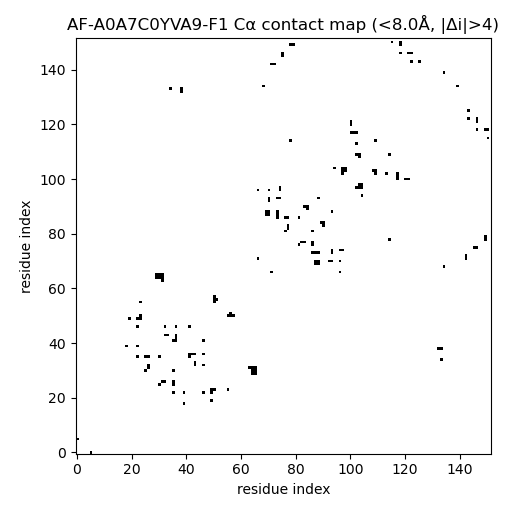11.808 16.316 1.00 88.69 86 ASP A CA 1
ATOM 680 C C . ASP A 1 86 ? 1.839 10.891 15.124 1.00 88.69 86 ASP A C 1
ATOM 682 O O . ASP A 1 86 ? 2.876 10.227 15.101 1.00 88.69 86 ASP A O 1
ATOM 686 N N . LEU A 1 87 ? 0.948 10.801 14.132 1.00 87.00 87 LEU A N 1
ATOM 687 C CA . LEU A 1 87 ? 1.128 9.894 13.004 1.00 87.00 87 LEU A CA 1
ATOM 688 C C . LEU A 1 87 ? 2.092 10.474 11.961 1.00 87.00 87 LEU A C 1
ATOM 690 O O . LEU A 1 87 ? 2.035 11.666 11.651 1.00 87.00 87 LEU A O 1
ATOM 694 N N . PRO A 1 88 ? 2.875 9.623 11.271 1.00 83.50 88 PRO A N 1
ATOM 695 C CA . PRO A 1 88 ? 3.803 10.045 10.218 1.00 83.50 88 PRO A CA 1
ATOM 696 C C . PRO A 1 88 ? 3.093 10.439 8.905 1.00 83.50 88 PRO A C 1
ATOM 698 O O . PRO A 1 88 ? 3.692 10.442 7.828 1.00 83.50 88 PRO A O 1
ATOM 701 N N . VAL A 1 89 ? 1.792 10.741 8.959 1.00 83.75 89 VAL A N 1
ATOM 702 C CA . VAL A 1 89 ? 0.965 11.143 7.820 1.00 83.75 89 VAL A CA 1
ATOM 703 C C . VAL A 1 89 ? -0.005 12.243 8.233 1.00 83.75 89 VAL A C 1
ATOM 705 O O . VAL A 1 89 ? -0.544 12.254 9.333 1.00 83.75 89 VAL A O 1
ATOM 708 N N . SER A 1 90 ? -0.309 13.148 7.303 1.00 85.69 90 SER A N 1
ATOM 709 C CA . SER A 1 90 ? -1.327 14.178 7.547 1.00 85.69 90 SER A CA 1
ATOM 710 C C . SER A 1 90 ? -2.710 13.579 7.853 1.00 85.69 90 SER A C 1
ATOM 712 O O . SER A 1 90 ? -3.104 12.556 7.284 1.00 85.69 90 SER A O 1
ATOM 714 N N . LYS A 1 91 ? -3.518 14.291 8.649 1.00 87.19 91 LYS A N 1
ATOM 715 C CA . LYS A 1 91 ? -4.922 13.944 8.948 1.00 87.19 91 LYS A CA 1
ATOM 716 C C . LYS A 1 91 ? -5.745 13.627 7.693 1.00 87.19 91 LYS A C 1
ATOM 718 O O . LYS A 1 91 ? -6.485 12.646 7.656 1.00 87.19 91 LYS A O 1
ATOM 723 N N . TRP A 1 92 ? -5.590 14.426 6.637 1.00 83.88 92 TRP A N 1
ATOM 724 C CA . TRP A 1 92 ? -6.269 14.207 5.355 1.00 83.88 92 TRP A CA 1
ATOM 725 C C . TRP A 1 92 ? -5.819 12.928 4.648 1.00 83.88 92 TRP A C 1
ATOM 727 O O . TRP A 1 92 ? -6.629 12.267 3.996 1.00 83.88 92 TRP A O 1
ATOM 737 N N . ARG A 1 93 ? -4.542 12.553 4.781 1.00 83.50 93 ARG A N 1
ATOM 738 C CA . ARG A 1 93 ? -4.036 11.283 4.258 1.00 83.50 93 ARG A CA 1
ATOM 739 C C . ARG A 1 93 ? -4.612 10.109 5.046 1.00 83.50 93 ARG A C 1
ATOM 741 O O . ARG A 1 93 ? -5.113 9.185 4.412 1.00 83.50 93 ARG A O 1
ATOM 748 N N . LEU A 1 94 ? -4.656 10.198 6.378 1.00 84.75 94 LEU A N 1
ATOM 749 C CA . LEU A 1 94 ? -5.283 9.187 7.233 1.00 84.75 94 LEU A CA 1
ATOM 750 C C . LEU A 1 94 ? -6.752 8.948 6.868 1.00 84.75 94 LEU A C 1
ATOM 752 O O . LEU A 1 94 ? -7.165 7.800 6.768 1.00 84.75 94 LEU A O 1
ATOM 756 N N . ILE A 1 95 ? -7.538 9.999 6.607 1.00 84.19 95 ILE A N 1
ATOM 757 C CA . ILE A 1 95 ? -8.944 9.851 6.184 1.00 84.19 95 ILE A CA 1
ATOM 758 C C . ILE A 1 95 ? -9.055 8.995 4.915 1.00 84.19 95 ILE A C 1
ATOM 760 O O . ILE A 1 95 ? -9.896 8.100 4.860 1.00 84.19 95 ILE A O 1
ATOM 764 N N . LYS A 1 96 ? -8.186 9.226 3.923 1.00 82.44 96 LYS A N 1
ATOM 765 C CA . LYS A 1 96 ? -8.173 8.438 2.680 1.00 82.44 96 LYS A CA 1
ATOM 766 C C . LYS A 1 96 ? -7.762 6.985 2.920 1.00 82.44 96 LYS A C 1
ATOM 768 O O . LYS A 1 96 ? -8.375 6.089 2.354 1.00 82.44 96 LYS A O 1
ATOM 773 N N . ILE A 1 97 ? -6.755 6.752 3.767 1.00 84.25 97 ILE A N 1
ATOM 774 C CA . ILE A 1 97 ? -6.314 5.398 4.147 1.00 84.25 97 ILE A CA 1
ATOM 775 C C . ILE A 1 97 ? -7.459 4.655 4.839 1.00 84.25 97 ILE A C 1
ATOM 777 O O . ILE A 1 97 ? -7.784 3.531 4.479 1.00 84.25 97 ILE A O 1
ATOM 781 N N . LYS A 1 98 ? -8.122 5.313 5.793 1.00 87.12 98 LYS A N 1
ATOM 782 C CA . LYS A 1 98 ? -9.265 4.753 6.512 1.00 87.12 98 LYS A CA 1
ATOM 783 C C . LYS A 1 98 ? -10.399 4.365 5.571 1.00 87.12 98 LYS A C 1
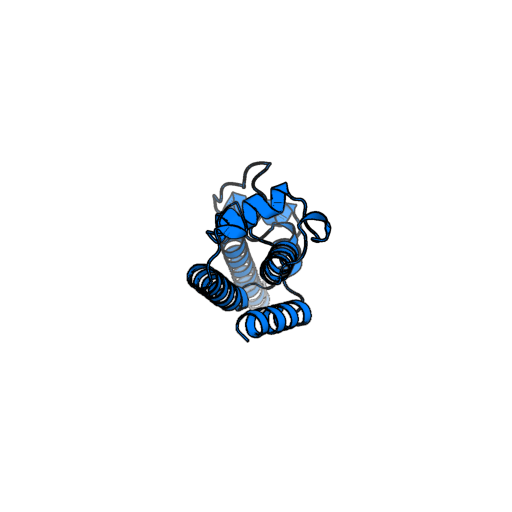ATOM 785 O O . LYS A 1 98 ? -10.903 3.258 5.681 1.00 87.12 98 LYS A O 1
ATOM 790 N N . GLN A 1 99 ? -10.762 5.243 4.635 1.00 81.62 99 GLN A N 1
ATOM 791 C CA . GLN A 1 99 ? -11.782 4.948 3.625 1.00 81.62 99 GLN A CA 1
ATOM 792 C C . GLN A 1 99 ? -11.420 3.719 2.787 1.00 81.62 99 GLN A C 1
ATOM 794 O O . GLN A 1 99 ? -12.283 2.886 2.540 1.00 81.62 99 GLN A O 1
ATOM 799 N N . PHE A 1 100 ? -10.152 3.588 2.394 1.00 80.50 100 PHE A N 1
ATOM 800 C CA . PHE A 1 100 ? -9.682 2.449 1.608 1.00 80.50 100 PHE A CA 1
ATOM 801 C C . PHE A 1 100 ? -9.829 1.115 2.351 1.00 80.50 100 PHE A C 1
ATOM 803 O O . PHE A 1 100 ? -10.269 0.137 1.761 1.00 80.50 100 PHE A O 1
ATOM 810 N N . PHE A 1 101 ? -9.506 1.083 3.647 1.00 81.44 101 PHE A N 1
ATOM 811 C CA . PHE A 1 101 ? -9.632 -0.115 4.487 1.00 81.44 101 PHE A CA 1
ATOM 812 C C . PHE A 1 101 ? -11.015 -0.270 5.141 1.00 81.44 101 PHE A C 1
ATOM 814 O O . PHE A 1 101 ? -11.168 -1.068 6.060 1.00 81.44 101 PHE A O 1
ATOM 821 N N . GLY A 1 102 ? -12.016 0.518 4.733 1.00 81.19 102 GLY A N 1
ATOM 822 C CA . GLY A 1 102 ? -13.368 0.443 5.300 1.00 81.19 102 GLY A CA 1
ATOM 823 C C . GLY A 1 102 ? -13.470 0.872 6.771 1.00 81.19 102 GLY A C 1
ATOM 824 O O . GLY A 1 102 ? -14.451 0.563 7.443 1.00 81.19 102 GLY A O 1
ATOM 825 N N . ILE A 1 103 ? -12.481 1.599 7.296 1.00 85.75 103 ILE A N 1
ATOM 826 C CA . ILE A 1 103 ? -12.446 2.024 8.697 1.00 85.75 103 ILE A CA 1
ATOM 827 C C . ILE A 1 103 ? -13.409 3.204 8.913 1.00 85.75 103 ILE A C 1
ATOM 829 O O . ILE A 1 103 ? -13.280 4.237 8.240 1.00 85.75 103 ILE A O 1
ATOM 833 N N . PRO A 1 104 ? -14.309 3.130 9.913 1.00 82.31 104 PRO A N 1
ATOM 834 C CA . PRO A 1 104 ? -15.240 4.200 10.250 1.00 82.31 104 PRO A CA 1
ATOM 835 C C . PRO A 1 104 ? -14.552 5.533 10.533 1.00 82.31 104 PRO A C 1
ATOM 837 O O . PRO A 1 104 ? -13.441 5.604 11.070 1.00 82.31 104 PRO A O 1
ATOM 840 N N . ARG A 1 105 ? -15.233 6.640 10.219 1.00 77.81 105 ARG A N 1
ATOM 841 C CA . ARG A 1 105 ? -14.654 7.985 10.352 1.00 77.81 105 ARG A CA 1
ATOM 842 C C . ARG A 1 105 ? -14.287 8.320 11.800 1.00 77.81 105 ARG A C 1
ATOM 844 O O . ARG A 1 105 ? -13.215 8.892 12.015 1.00 77.81 105 ARG A O 1
ATOM 851 N N . ARG A 1 106 ? -15.103 7.927 12.783 1.00 80.25 106 ARG A N 1
ATOM 852 C CA . ARG A 1 106 ? -14.814 8.112 14.214 1.00 80.25 106 ARG A CA 1
ATOM 853 C C . ARG A 1 106 ? -14.272 6.813 14.805 1.00 80.25 106 ARG A C 1
ATOM 855 O O . ARG A 1 106 ? -14.778 5.742 14.503 1.00 80.25 106 ARG A O 1
ATOM 862 N N . ARG A 1 107 ? -13.255 6.916 15.669 1.00 79.06 107 ARG A N 1
ATOM 863 C CA . ARG A 1 107 ? -12.630 5.738 16.300 1.00 79.06 107 ARG A CA 1
ATOM 864 C C . ARG A 1 107 ? -13.624 4.951 17.159 1.00 79.06 107 ARG A C 1
ATOM 866 O O . ARG A 1 107 ? -13.576 3.736 17.147 1.00 79.06 107 ARG A O 1
ATOM 873 N N . LYS A 1 108 ? -14.548 5.638 17.838 1.00 82.38 108 LYS A N 1
ATOM 874 C CA . LYS A 1 108 ? -15.576 5.010 18.684 1.00 82.38 108 LYS A CA 1
ATOM 875 C C . LYS A 1 108 ? -16.522 4.060 17.933 1.00 82.38 108 LYS A C 1
ATOM 877 O O . LYS A 1 108 ? -17.149 3.227 18.562 1.00 82.38 108 LYS A O 1
ATOM 882 N N . ASP A 1 109 ? -16.629 4.208 16.610 1.00 82.62 109 ASP A N 1
ATOM 883 C CA . ASP A 1 109 ? -17.501 3.381 15.768 1.00 82.62 109 ASP A CA 1
ATOM 884 C C . ASP A 1 109 ? -16.766 2.117 15.251 1.00 82.62 109 ASP A C 1
ATOM 886 O O . ASP A 1 109 ? -17.328 1.343 14.468 1.00 82.62 109 ASP A O 1
ATOM 890 N N . LEU A 1 110 ? -15.488 1.947 15.625 1.00 84.31 110 LEU A N 1
ATOM 891 C CA . LEU A 1 110 ? -14.667 0.772 15.341 1.00 84.31 110 LEU A CA 1
ATOM 892 C C . LEU A 1 110 ? -14.790 -0.203 16.518 1.00 84.31 110 LEU A C 1
ATOM 894 O O . LEU A 1 110 ? -14.070 -0.080 17.506 1.00 84.31 110 LEU A O 1
ATOM 898 N N . ASP A 1 111 ? -15.724 -1.140 16.399 1.00 84.44 111 ASP A N 1
ATOM 899 C CA . ASP A 1 111 ? -15.899 -2.245 17.340 1.00 84.44 111 ASP A CA 1
ATOM 900 C C . ASP A 1 111 ? -14.842 -3.347 17.129 1.00 84.44 111 ASP A C 1
ATOM 902 O O . ASP A 1 111 ? -14.094 -3.358 16.145 1.00 84.44 111 ASP A O 1
ATOM 906 N N . ASP A 1 112 ? -14.780 -4.307 18.055 1.00 84.44 112 ASP A N 1
ATOM 907 C CA . ASP A 1 112 ? -13.809 -5.408 18.001 1.00 84.44 112 ASP A CA 1
ATOM 908 C C . ASP A 1 112 ? -13.989 -6.315 16.779 1.00 84.44 112 ASP A C 1
ATOM 910 O O . ASP A 1 112 ? -13.034 -6.956 16.327 1.00 84.44 112 ASP A O 1
ATOM 914 N N . LYS A 1 113 ? -15.209 -6.382 16.233 1.00 86.94 113 LYS A N 1
ATOM 915 C CA . LYS A 1 113 ? -15.512 -7.146 15.021 1.00 86.94 113 LYS A CA 1
ATOM 916 C C . LYS A 1 113 ? -14.880 -6.480 13.799 1.00 86.94 113 LYS A C 1
ATOM 918 O O . LYS A 1 113 ? -14.060 -7.100 13.128 1.00 86.94 113 LYS A O 1
ATOM 923 N N . ARG A 1 114 ? -15.175 -5.202 13.557 1.00 83.69 114 ARG A N 1
ATOM 924 C CA . ARG A 1 114 ? -14.587 -4.430 12.452 1.00 83.69 114 ARG A CA 1
ATOM 925 C C . ARG A 1 114 ? -13.083 -4.300 12.597 1.00 83.69 114 ARG A C 1
ATOM 927 O O . ARG A 1 114 ? -12.369 -4.332 11.603 1.00 83.69 114 ARG A O 1
ATOM 934 N N . ARG A 1 115 ? -12.574 -4.174 13.826 1.00 85.38 115 ARG A N 1
ATOM 935 C CA . ARG A 1 115 ? -11.129 -4.157 14.080 1.00 85.38 115 ARG A CA 1
ATOM 936 C C . ARG A 1 115 ? -10.464 -5.432 13.558 1.00 85.38 115 ARG A C 1
ATOM 938 O O . ARG A 1 115 ? -9.432 -5.330 12.901 1.00 85.38 115 ARG A O 1
ATOM 945 N N . ARG A 1 116 ? -11.071 -6.602 13.782 1.00 85.44 116 ARG A N 1
ATOM 946 C CA . ARG A 1 116 ? -10.598 -7.881 13.227 1.00 85.44 116 ARG A CA 1
ATOM 947 C C . ARG A 1 116 ? -10.691 -7.927 11.702 1.00 85.44 116 ARG A C 1
ATOM 949 O O . ARG A 1 116 ? -9.694 -8.258 11.074 1.00 85.44 116 ARG A O 1
ATOM 956 N N . GLU A 1 117 ? -11.813 -7.512 11.116 1.00 86.75 117 GLU A N 1
ATOM 957 C CA . GLU A 1 117 ? -11.995 -7.461 9.650 1.00 86.75 117 GLU A CA 1
ATOM 958 C C . GLU A 1 117 ? -10.944 -6.566 8.966 1.00 86.75 117 GLU A C 1
ATOM 960 O O . GLU A 1 117 ? -10.378 -6.913 7.928 1.00 86.75 117 GLU A O 1
ATOM 965 N N . VAL A 1 118 ? -10.628 -5.419 9.571 1.00 86.12 118 VAL A N 1
ATOM 966 C CA . VAL A 1 118 ? -9.596 -4.496 9.078 1.00 86.12 118 VAL A CA 1
ATOM 967 C C . VAL A 1 118 ? -8.208 -5.125 9.174 1.00 86.12 118 VAL A C 1
ATOM 969 O O . VAL A 1 118 ? -7.415 -4.984 8.244 1.00 86.12 118 VAL A O 1
ATOM 972 N N . ILE A 1 119 ? -7.901 -5.816 10.276 1.00 86.62 119 ILE A N 1
ATOM 973 C CA . ILE A 1 119 ? -6.618 -6.510 10.440 1.00 86.62 119 ILE A CA 1
ATOM 974 C C . ILE A 1 119 ? -6.489 -7.651 9.426 1.00 86.62 119 ILE A C 1
ATOM 976 O O . ILE A 1 119 ? -5.452 -7.760 8.783 1.00 86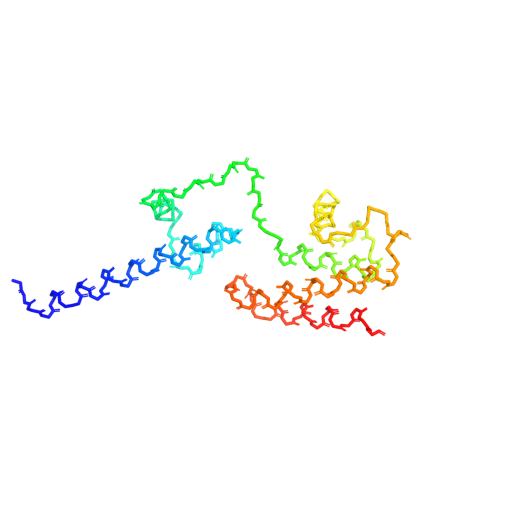.62 119 ILE A O 1
ATOM 980 N N . GLU A 1 120 ? -7.536 -8.441 9.209 1.00 85.69 120 GLU A N 1
ATOM 981 C CA . GLU A 1 120 ? -7.550 -9.495 8.191 1.00 85.69 120 GLU A CA 1
ATOM 982 C C . GLU A 1 120 ? -7.365 -8.916 6.782 1.00 85.69 120 GLU A C 1
ATOM 984 O O . GLU A 1 120 ? -6.552 -9.404 5.997 1.00 85.69 120 GLU A O 1
ATOM 989 N N . THR A 1 121 ? -8.048 -7.809 6.479 1.00 84.06 121 THR A N 1
ATOM 990 C CA . THR A 1 121 ? -7.861 -7.078 5.220 1.00 84.06 121 THR A CA 1
ATOM 991 C C . THR A 1 121 ? -6.413 -6.612 5.073 1.00 84.06 121 THR A C 1
ATOM 993 O O . THR A 1 121 ? -5.834 -6.744 3.997 1.00 84.06 121 THR A O 1
ATOM 996 N N . LEU A 1 122 ? -5.799 -6.110 6.149 1.00 83.31 122 LEU A N 1
ATOM 997 C CA . LEU A 1 122 ? -4.390 -5.717 6.168 1.00 83.31 122 LEU A CA 1
ATOM 998 C C . LEU A 1 122 ? -3.451 -6.904 5.973 1.00 83.31 122 LEU A C 1
ATOM 1000 O O . LEU A 1 122 ? -2.471 -6.777 5.248 1.00 83.31 122 LEU A O 1
ATOM 1004 N N . GLU A 1 123 ? -3.727 -8.054 6.578 1.00 81.81 123 GLU A N 1
ATOM 1005 C CA . GLU A 1 123 ? -2.922 -9.257 6.388 1.00 81.81 123 GLU A CA 1
ATOM 1006 C C . GLU A 1 123 ? -3.030 -9.788 4.958 1.00 81.81 123 GLU A C 1
ATOM 1008 O O . GLU A 1 123 ? -2.005 -10.071 4.340 1.00 81.81 123 GLU A O 1
ATOM 1013 N N . ASN A 1 124 ? -4.238 -9.861 4.397 1.00 81.31 124 ASN A N 1
ATOM 1014 C CA . ASN A 1 124 ? -4.469 -10.256 3.005 1.00 81.31 124 ASN A CA 1
ATOM 1015 C C . ASN A 1 124 ? -3.775 -9.297 2.034 1.00 81.31 124 ASN A C 1
ATOM 1017 O O . ASN A 1 124 ? -3.103 -9.725 1.091 1.00 81.31 124 ASN A O 1
ATOM 1021 N N . PHE A 1 125 ? -3.847 -7.999 2.324 1.00 76.44 125 PHE A N 1
ATOM 1022 C CA . PHE A 1 125 ? -3.095 -6.977 1.616 1.00 76.44 125 PHE A CA 1
ATOM 1023 C C . PHE A 1 125 ? -1.588 -7.252 1.715 1.00 76.44 125 PHE A C 1
ATOM 1025 O O . PHE A 1 125 ? -0.939 -7.444 0.693 1.00 76.44 125 PHE A O 1
ATOM 1032 N N . LEU A 1 126 ? -1.030 -7.418 2.917 1.00 73.88 126 LEU A N 1
ATOM 1033 C CA . LEU A 1 126 ? 0.394 -7.711 3.131 1.00 73.88 126 LEU A CA 1
ATOM 1034 C C . LEU A 1 126 ? 0.868 -9.044 2.523 1.00 73.88 126 LEU A C 1
ATOM 1036 O O . LEU A 1 126 ? 2.056 -9.169 2.208 1.00 73.88 126 LEU A O 1
ATOM 1040 N N . ARG A 1 127 ? -0.021 -10.032 2.360 1.00 72.81 1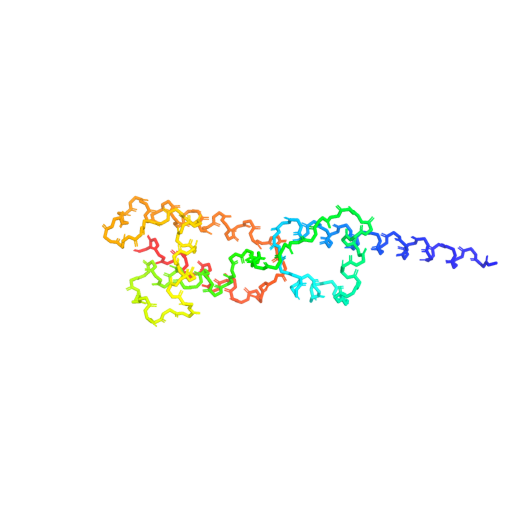27 ARG A N 1
ATOM 1041 C CA . ARG A 1 127 ? 0.251 -11.291 1.645 1.00 72.81 127 ARG A CA 1
ATOM 1042 C C . ARG A 1 127 ? 0.366 -11.052 0.143 1.00 72.81 127 ARG A C 1
ATOM 1044 O O . ARG A 1 127 ? 1.365 -11.460 -0.440 1.00 72.81 127 ARG A O 1
ATOM 1051 N N . SER A 1 128 ? -0.580 -10.317 -0.451 1.00 63.53 128 SER A N 1
ATOM 1052 C CA . SER A 1 128 ? -0.518 -9.909 -1.868 1.00 63.53 128 SER A CA 1
ATOM 1053 C C . SER A 1 128 ? 0.661 -8.970 -2.183 1.00 63.53 128 SER A C 1
ATOM 1055 O O . SER A 1 128 ? 1.077 -8.837 -3.330 1.00 63.53 128 SER A O 1
ATOM 1057 N N . TYR A 1 129 ? 1.234 -8.337 -1.154 1.00 60.69 129 TYR A N 1
ATOM 1058 C CA . TYR A 1 129 ? 2.383 -7.436 -1.262 1.00 60.69 129 TYR A CA 1
ATOM 1059 C C . TYR A 1 129 ? 3.744 -8.139 -1.396 1.00 60.69 129 TYR A C 1
ATOM 1061 O O . TYR A 1 129 ? 4.695 -7.471 -1.793 1.00 60.69 129 TYR A O 1
ATOM 1069 N N . ASN A 1 130 ? 3.868 -9.448 -1.116 1.00 49.34 130 ASN A N 1
ATOM 1070 C CA . ASN A 1 130 ? 5.116 -10.202 -1.364 1.00 49.34 130 ASN A CA 1
ATOM 1071 C C . ASN A 1 130 ? 5.532 -10.187 -2.845 1.00 49.34 130 ASN A C 1
ATOM 1073 O O . ASN A 1 130 ? 6.718 -10.277 -3.150 1.00 49.34 130 ASN A O 1
ATOM 1077 N N . ASP A 1 131 ? 4.573 -10.012 -3.755 1.00 51.97 131 ASP A N 1
ATOM 1078 C CA . ASP A 1 131 ? 4.820 -9.933 -5.196 1.00 51.97 131 ASP A CA 1
ATOM 1079 C C . ASP A 1 131 ? 5.256 -8.525 -5.651 1.00 51.97 131 ASP A C 1
ATOM 1081 O O . ASP A 1 131 ? 5.502 -8.292 -6.840 1.00 51.97 131 ASP A O 1
ATOM 1085 N N . MET A 1 132 ? 5.361 -7.559 -4.723 1.00 47.19 132 MET A N 1
ATOM 1086 C CA . MET A 1 132 ? 5.762 -6.186 -5.010 1.00 47.19 132 MET A CA 1
ATOM 1087 C C . MET A 1 132 ? 7.161 -5.835 -4.435 1.00 47.19 132 MET A C 1
ATOM 1089 O O . MET A 1 132 ? 7.392 -5.871 -3.234 1.00 47.19 132 MET A O 1
ATOM 1093 N N . PRO A 1 133 ? 8.090 -5.353 -5.272 1.00 47.62 133 PRO A N 1
ATOM 1094 C CA . PRO A 1 133 ? 9.542 -5.251 -5.038 1.00 47.62 133 PRO A CA 1
ATOM 1095 C C . PRO A 1 133 ? 10.021 -3.973 -4.310 1.00 47.62 133 PRO A C 1
ATOM 1097 O O . PRO A 1 133 ? 11.188 -3.611 -4.418 1.00 47.62 133 PRO A O 1
ATOM 1100 N N . HIS A 1 134 ? 9.128 -3.191 -3.700 1.00 47.06 134 HIS A N 1
ATOM 1101 C CA . HIS A 1 134 ? 9.426 -1.799 -3.317 1.00 47.06 134 HIS A CA 1
ATOM 1102 C C . HIS A 1 134 ? 9.550 -1.560 -1.805 1.00 47.06 134 HIS A C 1
ATOM 1104 O O . HIS A 1 134 ? 9.645 -0.404 -1.388 1.00 47.06 134 HIS A O 1
ATOM 1110 N N . LEU A 1 135 ? 9.585 -2.617 -0.988 1.00 51.88 135 LEU A N 1
ATOM 1111 C CA . LEU A 1 135 ? 9.956 -2.515 0.425 1.00 51.88 135 LEU A CA 1
ATOM 1112 C C . LEU A 1 135 ? 11.384 -3.027 0.643 1.00 51.88 135 LEU A C 1
ATOM 1114 O O . LEU A 1 135 ? 11.701 -4.113 0.161 1.00 51.88 135 LEU A O 1
ATOM 1118 N N . PRO A 1 136 ? 12.211 -2.326 1.440 1.00 56.88 136 PRO A N 1
ATOM 1119 C CA . PRO A 1 136 ? 13.290 -2.987 2.162 1.00 56.88 136 PRO A CA 1
ATOM 1120 C C . PRO A 1 136 ? 12.668 -4.129 2.973 1.00 56.88 136 PRO A C 1
ATOM 1122 O O . PRO A 1 136 ? 11.704 -3.906 3.712 1.00 56.88 136 PRO A O 1
ATOM 1125 N N . THR A 1 137 ? 13.171 -5.349 2.801 1.00 58.62 137 THR A N 1
ATOM 1126 C CA . THR A 1 137 ? 12.618 -6.579 3.394 1.00 58.62 137 THR A CA 1
ATOM 1127 C C . THR A 1 137 ? 12.405 -6.434 4.905 1.00 58.62 137 THR A C 1
ATOM 1129 O O . THR A 1 137 ? 11.365 -6.824 5.434 1.00 58.62 137 THR A O 1
ATOM 1132 N N . GLU A 1 138 ? 13.326 -5.732 5.569 1.00 61.22 138 GLU A N 1
ATOM 1133 C CA . GLU A 1 138 ? 13.305 -5.413 7.000 1.00 61.22 138 GLU A CA 1
ATOM 1134 C C . GLU A 1 138 ? 12.046 -4.639 7.433 1.00 61.22 138 GLU A C 1
ATOM 1136 O O . GLU A 1 138 ? 11.405 -4.978 8.429 1.00 61.22 138 GLU A O 1
ATOM 1141 N N . THR A 1 139 ? 11.625 -3.634 6.658 1.00 65.88 139 THR A N 1
ATOM 1142 C CA . THR A 1 139 ? 10.443 -2.816 6.983 1.00 65.88 139 THR A CA 1
ATOM 1143 C C . THR A 1 139 ? 9.145 -3.612 6.820 1.00 65.88 139 THR A C 1
ATOM 1145 O O . THR A 1 139 ? 8.168 -3.381 7.536 1.00 65.88 139 THR A O 1
ATOM 1148 N N . ALA A 1 140 ? 9.117 -4.568 5.885 1.00 66.06 140 ALA A N 1
ATOM 1149 C CA . ALA A 1 140 ? 7.953 -5.419 5.633 1.00 66.06 140 ALA A CA 1
ATOM 1150 C C . ALA A 1 140 ? 7.729 -6.399 6.788 1.00 66.06 140 ALA A C 1
ATOM 1152 O O . ALA A 1 140 ? 6.602 -6.589 7.254 1.00 66.06 140 ALA A O 1
ATOM 1153 N N . GLU A 1 141 ? 8.814 -7.006 7.261 1.00 72.75 141 GLU A N 1
ATOM 1154 C CA . GLU A 1 141 ? 8.808 -7.930 8.389 1.00 72.75 141 GLU A CA 1
ATOM 1155 C C . GLU A 1 141 ? 8.440 -7.231 9.696 1.00 72.75 141 GLU A C 1
ATOM 1157 O O . GLU A 1 141 ? 7.619 -7.745 10.461 1.00 72.75 141 GLU A O 1
ATOM 1162 N N . GLU A 1 142 ? 8.973 -6.028 9.929 1.00 80.00 142 GLU A N 1
ATOM 1163 C CA . GLU A 1 142 ? 8.607 -5.215 11.087 1.00 80.00 142 GLU A CA 1
ATOM 1164 C C . GLU A 1 142 ? 7.107 -4.891 11.083 1.00 80.00 142 GLU A C 1
ATOM 1166 O O . GLU A 1 142 ? 6.420 -5.062 12.096 1.00 80.00 142 GLU A O 1
ATOM 1171 N N . LEU A 1 143 ? 6.570 -4.482 9.930 1.00 78.31 143 LEU A N 1
ATOM 1172 C CA . LEU A 1 143 ? 5.151 -4.185 9.777 1.00 78.31 143 LEU A CA 1
ATOM 1173 C C . LEU A 1 143 ? 4.288 -5.428 10.032 1.00 78.31 143 LEU A C 1
ATOM 1175 O O . LEU A 1 143 ? 3.303 -5.344 10.763 1.00 78.31 143 LEU A O 1
ATOM 1179 N N . ARG A 1 144 ? 4.684 -6.599 9.519 1.00 75.81 144 ARG A N 1
ATOM 1180 C CA . ARG A 1 144 ? 4.004 -7.878 9.794 1.00 75.81 144 ARG A CA 1
ATOM 1181 C C . ARG A 1 144 ? 4.018 -8.233 11.270 1.00 75.81 144 ARG A C 1
ATOM 1183 O O . ARG A 1 144 ? 2.983 -8.606 11.817 1.00 75.81 144 ARG A O 1
ATOM 1190 N N . ARG A 1 145 ? 5.169 -8.087 11.931 1.00 82.44 145 ARG A N 1
ATOM 1191 C CA . ARG A 1 145 ? 5.296 -8.312 13.376 1.00 82.44 145 ARG A CA 1
ATOM 1192 C C . ARG A 1 145 ? 4.355 -7.381 14.141 1.00 82.44 145 ARG A C 1
ATOM 1194 O O . ARG A 1 145 ? 3.655 -7.831 15.045 1.00 82.44 145 ARG A O 1
ATOM 1201 N N . LYS A 1 146 ? 4.291 -6.104 13.752 1.00 84.06 146 LYS A N 1
ATOM 1202 C CA . LYS A 1 146 ? 3.391 -5.120 14.362 1.00 84.06 146 LYS A CA 1
ATOM 1203 C C . LYS A 1 146 ? 1.915 -5.457 14.133 1.00 84.06 146 LYS A C 1
ATOM 1205 O O . LYS A 1 146 ? 1.166 -5.352 15.096 1.00 84.06 146 LYS A O 1
ATOM 1210 N N . VAL A 1 147 ? 1.518 -5.886 12.930 1.00 82.12 147 VAL A N 1
ATOM 1211 C CA . VAL A 1 147 ? 0.135 -6.296 12.610 1.00 82.12 147 VAL A CA 1
ATOM 1212 C C . VAL A 1 147 ? -0.266 -7.550 13.385 1.00 82.12 147 VAL A C 1
ATOM 1214 O O . VAL A 1 147 ? -1.305 -7.549 14.035 1.00 82.12 147 VAL A O 1
ATOM 1217 N N . LYS A 1 148 ? 0.591 -8.577 13.422 1.00 82.56 148 LYS A N 1
ATOM 1218 C CA . LYS A 1 148 ? 0.338 -9.817 14.175 1.00 82.56 148 LYS A CA 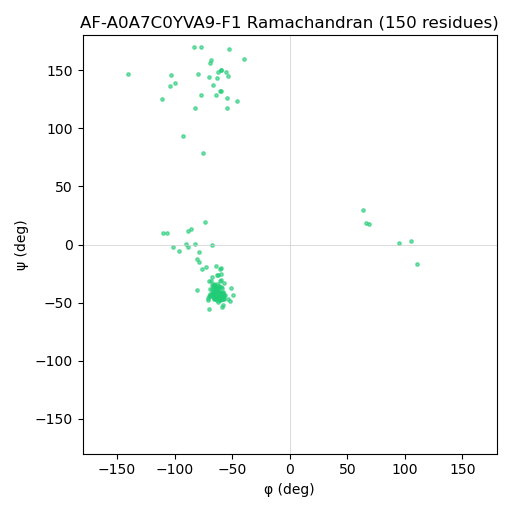1
ATOM 1219 C C . LYS A 1 148 ? 0.161 -9.569 15.678 1.00 82.56 148 LYS A C 1
ATOM 1221 O O . LYS A 1 148 ? -0.590 -10.274 16.342 1.00 82.56 148 LYS A O 1
ATOM 1226 N N . ASN A 1 149 ? 0.834 -8.551 16.214 1.00 83.56 149 ASN A N 1
ATOM 1227 C CA . ASN A 1 149 ? 0.691 -8.129 17.607 1.00 83.56 149 ASN A CA 1
ATOM 1228 C C . ASN A 1 149 ? -0.573 -7.286 17.876 1.00 83.56 149 ASN A C 1
ATOM 1230 O O . ASN A 1 149 ? -0.825 -6.984 19.033 1.00 83.56 149 ASN A O 1
ATOM 1234 N N . LEU A 1 150 ? -1.360 -6.893 16.863 1.00 77.50 150 LEU A N 1
ATOM 1235 C CA . LEU A 1 150 ? -2.634 -6.176 17.065 1.00 77.50 150 LEU A CA 1
ATOM 1236 C C . LEU A 1 150 ? -3.781 -7.089 17.525 1.00 77.50 150 LEU A C 1
ATOM 1238 O O . LEU A 1 150 ? -4.775 -6.579 18.039 1.00 77.50 150 LEU A O 1
ATOM 1242 N N . LEU A 1 151 ? -3.660 -8.400 17.283 1.00 65.00 151 LEU A N 1
ATOM 1243 C CA . LEU A 1 151 ? -4.662 -9.424 17.613 1.00 65.00 151 LEU A CA 1
ATOM 1244 C C . LEU A 1 151 ? -4.400 -10.132 18.953 1.00 65.00 151 LEU A C 1
ATOM 1246 O O . LEU A 1 151 ? -5.209 -10.966 19.350 1.00 65.00 151 LEU A O 1
ATOM 1250 N N . LYS A 1 152 ? -3.267 -9.841 19.601 1.00 62.75 152 LYS A N 1
ATOM 1251 C CA . LYS A 1 152 ? -2.942 -10.305 20.955 1.00 62.75 152 LYS A CA 1
ATOM 1252 C C . LYS A 1 152 ? -3.503 -9.334 21.982 1.00 62.75 152 LYS A C 1
ATOM 1254 O O . LYS A 1 152 ? -3.927 -9.828 23.043 1.00 62.75 152 LYS A O 1
#